Protein AF-A0A060ZEY3-F1 (afdb_monomer)

InterPro domains:
  IPR000569 HECT domain [PF00632] (40-141)
  IPR000569 HECT domain [PS50237] (40-141)
  IPR035983 HECT, E3 ligase catalytic domain [SSF56204] (36-136)
  IPR044611 Ubiquitin-protein ligase E3A/B/C-like [PTHR45700] (40-141)

Mean predicted aligned error: 11.48 Å

Organism: Oncorhynchus mykiss (NCBI:txid8022)

Solvent-accessible surface area (backbone atoms only — not comparable to full-atom values): 8742 Å² total; per-residue (Å²): 135,88,87,78,92,76,87,58,82,48,86,52,88,53,95,70,99,58,89,55,84,52,82,65,92,73,92,69,75,53,70,68,56,50,52,55,47,50,62,73,32,47,45,57,35,87,91,43,42,92,83,32,66,59,52,48,40,47,53,57,35,55,66,74,44,51,74,68,52,50,39,35,38,42,24,47,36,53,71,36,74,61,80,56,96,86,43,66,92,74,52,59,33,36,40,30,67,38,77,98,58,49,69,85,51,57,55,44,58,40,37,96,64,30,29,35,30,41,44,71,46,98,43,51,70,59,42,36,52,34,47,53,49,42,33,63,47,67,80,53,94,76,78,134

Nearest PDB structures (foldseek):
  8y4z-assembly1_A  TM=8.837E-01  e=2.771E-09  Homo sapiens
  6jx5-assembly3_B  TM=8.741E-01  e=4.469E-07  Homo sapiens
  8p82-assembly1_B  TM=8.151E-01  e=3.662E-06  Homo sapiens
  6loh-assembly2_C  TM=8.546E-01  e=1.249E-05  Homo sapiens
  6loh-assembly1_A-2  TM=8.251E-01  e=9.327E-06  Homo sapiens

Foldseek 3Di:
DDDDFDWDWDWDDDPDDDTDTDTDGDPDPCPVVVLVLLLVLEDEDDPDDCPPPQNVLLSVLLNVDDPVLVLLVCCQQAVDSDAPPVGSNPQRAYEYAPPPDDLPDAWHYDNVNSYIHDHRHPDSVSNNVSSSVSSVCSVDDDDD

Sequence (144 aa):
MCYTWCFVTYCVTLSGESFKWRTSLILFNYCCHLFDLYIQNTVYDGEYHARHPNIITFWEAFEELTDDQKKAFLLFLTGCERVPILGMDKIQITVAVLQNSTELHFPESHTCYFLLFLPIYPSKEMLLARLKEAVAHNRGFWKE

Secondary structure (DSSP, 8-state):
--------EEEE--SSS--EEEE------HHHHHHHHHHHTEEE-TT--TT-HHHHHHHHHHHTS-HHHHHHHHHHHHS-SS--TT-GGG--EEEEE-TT--TTSPPEEEGGGTEEEEPPPSSHHHHHHHHHHHHHHTTS----

Structure (mmCIF, N/CA/C/O backbone):
data_AF-A0A060ZEY3-F1
#
_entry.id   AF-A0A060ZEY3-F1
#
loop_
_atom_site.group_PDB
_atom_site.id
_atom_site.type_symbol
_atom_site.label_atom_id
_atom_site.label_alt_id
_atom_site.label_comp_id
_atom_site.label_asym_id
_atom_site.label_entity_id
_atom_site.label_seq_id
_atom_site.pdbx_PDB_ins_code
_atom_site.Cartn_x
_atom_site.Cartn_y
_atom_site.Cartn_z
_atom_site.occupancy
_atom_site.B_iso_or_equiv
_atom_site.auth_seq_id
_atom_site.auth_comp_id
_atom_site.auth_asym_id
_atom_site.auth_atom_id
_atom_site.pdbx_PDB_model_num
ATOM 1 N N . MET A 1 1 ? -4.839 -11.043 20.711 1.00 25.75 1 MET A N 1
ATOM 2 C CA . MET A 1 1 ? -6.175 -10.451 20.940 1.00 25.75 1 MET A CA 1
ATOM 3 C C . MET A 1 1 ? -5.975 -9.000 21.358 1.00 25.75 1 MET A C 1
ATOM 5 O O . MET A 1 1 ? -5.704 -8.755 22.525 1.00 25.75 1 MET A O 1
ATOM 9 N N . CYS A 1 2 ? -6.005 -8.058 20.412 1.00 26.42 2 CYS A N 1
ATOM 10 C CA . CYS A 1 2 ? -5.949 -6.625 20.717 1.00 26.42 2 CYS A CA 1
ATOM 11 C C . CYS A 1 2 ? -7.380 -6.107 20.876 1.00 26.42 2 CYS A C 1
ATOM 13 O O . CYS A 1 2 ? -8.136 -6.082 19.909 1.00 26.42 2 CYS A O 1
ATOM 15 N N . TYR A 1 3 ? -7.756 -5.730 22.096 1.00 27.20 3 TYR A N 1
ATOM 16 C CA . TYR A 1 3 ? -8.996 -5.012 22.377 1.00 27.20 3 TYR A CA 1
ATOM 17 C C . TYR A 1 3 ? -8.631 -3.560 22.670 1.00 27.20 3 TYR A C 1
ATOM 19 O O . TYR A 1 3 ? -8.117 -3.260 23.747 1.00 27.20 3 TYR A O 1
ATOM 27 N N . THR A 1 4 ? -8.892 -2.659 21.728 1.00 35.53 4 THR A N 1
ATOM 28 C CA . THR A 1 4 ? -8.682 -1.221 21.931 1.00 35.53 4 THR A CA 1
ATOM 29 C C . THR A 1 4 ? -9.995 -0.494 21.677 1.00 35.53 4 THR A C 1
ATOM 31 O O . THR A 1 4 ? -10.638 -0.672 20.645 1.00 35.53 4 THR A O 1
ATOM 34 N N . TRP A 1 5 ? -10.425 0.288 22.665 1.00 26.73 5 TRP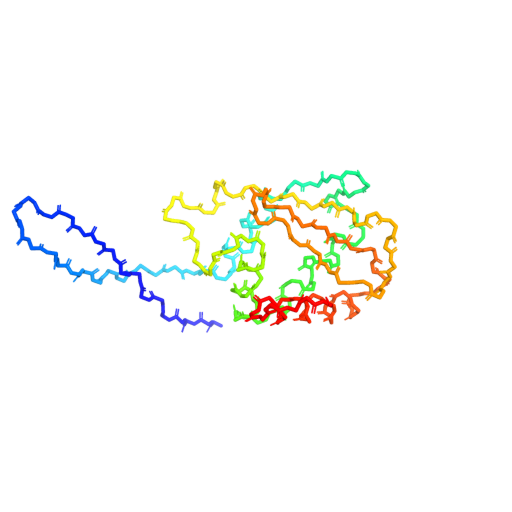 A N 1
ATOM 35 C CA . TRP A 1 5 ? -11.710 0.979 22.698 1.00 26.73 5 TRP A CA 1
ATOM 36 C C . TRP A 1 5 ? -11.671 2.212 21.788 1.00 26.73 5 TRP A C 1
ATOM 38 O O . TRP A 1 5 ? -10.876 3.119 22.023 1.00 26.73 5 TRP A O 1
ATOM 48 N N . CYS A 1 6 ? -12.543 2.282 20.780 1.00 34.28 6 CYS A N 1
ATOM 49 C CA . CYS A 1 6 ? -12.767 3.507 20.009 1.00 34.28 6 CYS A CA 1
ATOM 50 C C . CYS A 1 6 ? -14.128 4.106 20.379 1.00 34.28 6 CYS A C 1
ATOM 52 O O . CYS A 1 6 ? -15.171 3.479 20.205 1.00 34.28 6 CYS A O 1
ATOM 54 N N . PHE A 1 7 ? -14.116 5.336 20.888 1.00 29.83 7 PHE A N 1
ATOM 55 C CA . PHE A 1 7 ? -15.320 6.113 21.155 1.00 29.83 7 PHE A CA 1
ATOM 56 C C . PHE A 1 7 ? -15.827 6.730 19.847 1.00 29.83 7 PHE A C 1
ATOM 58 O O . PHE A 1 7 ? -15.206 7.647 19.312 1.00 29.83 7 PHE A O 1
ATOM 65 N N . VAL A 1 8 ? -16.955 6.245 19.327 1.00 36.09 8 VAL A N 1
ATOM 66 C CA . VAL A 1 8 ? -17.678 6.931 18.248 1.00 36.09 8 VAL A CA 1
ATOM 67 C C . VAL A 1 8 ? -18.688 7.876 18.892 1.00 36.09 8 VAL A C 1
ATOM 69 O O . VAL A 1 8 ? -19.695 7.441 19.451 1.00 36.09 8 VAL A O 1
ATOM 72 N N . THR A 1 9 ? -18.411 9.176 18.843 1.00 31.86 9 THR A N 1
ATOM 73 C CA . THR A 1 9 ? -19.376 10.212 19.224 1.00 31.86 9 THR A CA 1
ATOM 74 C C . THR A 1 9 ? -20.297 10.464 18.038 1.00 31.86 9 THR A C 1
ATOM 76 O O . THR A 1 9 ? -19.840 10.918 16.991 1.00 31.86 9 THR A O 1
ATOM 79 N N . TYR A 1 10 ? -21.590 10.184 18.185 1.00 40.03 10 TYR A N 1
ATOM 80 C CA . TYR A 1 10 ? -22.596 10.565 17.195 1.00 40.03 10 TYR A CA 1
ATOM 81 C C . TYR A 1 10 ? -23.484 11.688 17.740 1.00 40.03 10 TYR A C 1
ATOM 83 O O . TYR A 1 10 ? -23.774 11.770 18.937 1.00 40.03 10 TYR A O 1
ATOM 91 N N . CYS A 1 11 ? -23.893 12.578 16.838 1.00 35.28 11 CYS A N 1
ATOM 92 C CA . CYS A 1 11 ? -24.854 13.635 17.107 1.00 35.28 11 CYS A CA 1
ATOM 93 C C . CYS A 1 11 ? -26.252 13.103 16.768 1.00 35.28 11 CYS A C 1
ATOM 95 O O . CYS A 1 11 ? -26.541 12.845 15.602 1.00 35.28 11 CYS A O 1
ATOM 97 N N . VAL A 1 12 ? -27.110 12.899 17.771 1.00 40.88 12 VAL A N 1
ATOM 98 C CA . VAL A 1 12 ? -28.538 12.641 17.530 1.00 40.88 12 VAL A CA 1
ATOM 99 C C . VAL A 1 12 ? -29.260 13.975 17.591 1.00 40.88 12 VAL A C 1
ATOM 101 O O . VAL A 1 12 ? -29.275 14.618 18.642 1.00 40.88 12 VAL A O 1
ATOM 104 N N . THR A 1 13 ? -29.870 14.388 16.484 1.00 36.75 13 THR A N 1
ATOM 105 C CA . THR A 1 13 ? -30.787 15.527 16.481 1.00 36.75 13 THR A CA 1
ATOM 106 C C . THR A 1 13 ? -32.106 15.066 17.097 1.00 36.75 13 THR A C 1
ATOM 108 O O . THR A 1 13 ? -32.878 14.344 16.471 1.00 36.75 13 THR A O 1
ATOM 111 N N . LEU A 1 14 ? -32.352 15.436 18.353 1.00 45.00 14 LEU A N 1
ATOM 112 C CA . LEU A 1 14 ? -33.686 15.352 18.940 1.00 45.00 14 LEU A CA 1
ATOM 113 C C . LEU A 1 14 ? -34.411 16.658 18.610 1.00 45.00 14 LEU A C 1
ATOM 115 O O . LEU A 1 14 ? -33.840 17.739 18.731 1.00 45.00 14 LEU A O 1
ATOM 119 N N . SER A 1 15 ? -35.649 16.551 18.137 1.00 45.78 15 SER A N 1
ATOM 120 C CA . SER A 1 15 ? -36.509 17.695 17.841 1.00 45.78 15 SER A CA 1
ATOM 121 C C . SER A 1 15 ? -36.645 18.588 19.081 1.00 45.78 15 SER A C 1
ATOM 123 O O . SER A 1 15 ? -37.249 18.1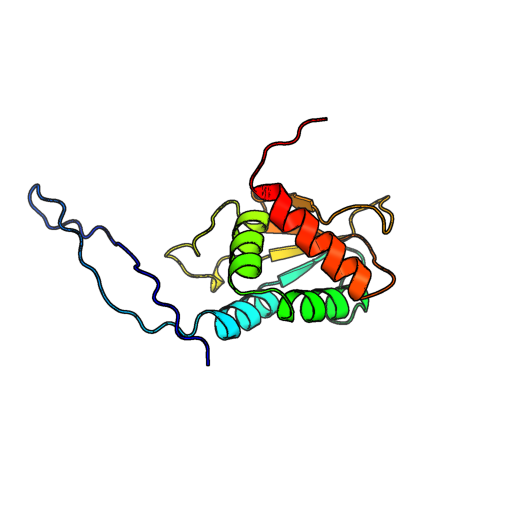68 20.068 1.00 45.78 15 SER A O 1
ATOM 125 N N . GLY A 1 16 ? -36.086 19.798 19.017 1.00 50.66 16 GLY A N 1
ATOM 126 C CA . GLY A 1 16 ? -36.076 20.774 20.111 1.00 50.66 16 GLY A CA 1
ATOM 127 C C . GLY A 1 16 ? -34.674 20.995 20.685 1.00 50.66 16 GLY A C 1
ATOM 128 O O . GLY A 1 16 ? -34.210 20.225 21.515 1.00 50.66 16 GLY A O 1
ATOM 129 N N . GLU A 1 17 ? -34.023 22.051 20.193 1.00 45.22 17 GLU A N 1
ATOM 130 C CA . GLU A 1 17 ? -32.779 22.724 20.620 1.00 45.22 17 GLU A CA 1
ATOM 131 C C . GLU A 1 17 ? -32.015 22.191 21.854 1.00 45.22 17 GLU A C 1
ATOM 133 O O . GLU A 1 17 ? -31.828 22.886 22.853 1.00 45.22 17 GLU A O 1
ATOM 138 N N . SER A 1 18 ? -31.465 20.977 21.777 1.00 41.22 18 SER A N 1
ATOM 139 C CA . SER A 1 18 ? -30.348 20.556 22.631 1.00 41.22 18 SER A CA 1
ATOM 140 C C . SER A 1 18 ? -29.584 19.385 22.020 1.00 41.22 18 SER A C 1
ATOM 142 O O . SER A 1 18 ? -30.111 18.290 21.828 1.00 41.22 18 SER A O 1
ATOM 144 N N . PHE A 1 19 ? -28.300 19.617 21.749 1.00 36.25 19 PHE A N 1
ATOM 145 C CA . PHE A 1 19 ? -27.358 18.603 21.287 1.00 36.25 19 PHE A CA 1
ATOM 146 C C . PHE A 1 19 ? -26.893 17.753 22.474 1.00 36.25 19 PHE A C 1
ATOM 148 O O . PHE A 1 19 ? -26.209 18.247 23.370 1.00 36.25 19 PHE A O 1
ATOM 155 N N . LYS A 1 20 ? -27.253 16.464 22.494 1.00 37.41 20 LYS A N 1
ATOM 156 C CA . LYS A 1 20 ? -26.804 15.513 23.520 1.00 37.41 20 LYS A CA 1
ATOM 157 C C . LYS A 1 20 ? -25.919 14.444 22.889 1.00 37.41 20 LYS A C 1
ATOM 159 O O . LYS A 1 20 ? -26.375 13.657 22.065 1.00 37.41 20 LYS A O 1
ATOM 164 N N . TRP A 1 21 ? -24.658 14.404 23.304 1.00 36.59 21 TRP A N 1
ATOM 165 C CA . TRP A 1 21 ? -23.708 13.369 22.906 1.00 36.59 21 TRP A CA 1
ATOM 166 C C . TRP A 1 21 ? -24.075 12.055 23.603 1.00 36.59 21 TRP A C 1
ATOM 168 O O . TRP A 1 21 ? -24.124 12.000 24.834 1.00 36.59 21 TRP A O 1
ATOM 178 N N . ARG A 1 22 ? -24.374 11.000 22.838 1.00 35.66 22 ARG A N 1
ATOM 179 C CA . ARG A 1 22 ? -24.527 9.643 23.376 1.00 35.66 22 ARG A CA 1
ATOM 180 C C . ARG A 1 22 ? -23.368 8.779 22.909 1.00 35.66 22 ARG A C 1
ATOM 182 O O . ARG A 1 22 ? -23.016 8.763 21.736 1.00 35.66 22 ARG A O 1
ATOM 189 N N . THR A 1 23 ? -22.806 8.050 23.858 1.00 35.88 23 THR A N 1
ATOM 190 C CA . THR A 1 23 ? -21.754 7.069 23.640 1.00 35.88 23 THR A CA 1
ATOM 191 C C . THR A 1 23 ? -22.413 5.698 23.583 1.00 35.88 23 THR A C 1
ATOM 193 O O . THR A 1 23 ? -22.973 5.251 24.583 1.00 35.88 23 THR A O 1
ATOM 196 N N . SER A 1 24 ? -22.385 5.028 22.434 1.00 36.12 24 SER A N 1
ATOM 197 C CA . SER A 1 24 ? -22.795 3.622 22.344 1.00 36.12 24 SER A CA 1
ATOM 198 C C . SER A 1 24 ? -21.580 2.765 22.039 1.00 36.12 24 SER A C 1
ATOM 200 O O . SER A 1 24 ? -20.833 3.038 21.104 1.00 36.12 24 SER A O 1
ATOM 202 N N . LEU A 1 25 ? -21.384 1.743 22.868 1.00 32.84 25 LEU A N 1
ATOM 203 C CA . LEU A 1 25 ? -20.325 0.756 22.732 1.00 32.84 25 LEU A CA 1
ATOM 204 C C . LEU A 1 25 ? -20.702 -0.208 21.606 1.00 32.84 25 LEU A C 1
ATOM 206 O O . LEU A 1 25 ? -21.550 -1.075 21.802 1.00 32.84 25 LEU A O 1
ATOM 210 N N . ILE A 1 26 ? -20.096 -0.051 20.431 1.00 40.94 26 ILE A N 1
ATOM 211 C CA . ILE A 1 26 ? -20.163 -1.063 19.376 1.00 40.94 26 ILE A CA 1
ATOM 212 C C . ILE A 1 26 ? -18.832 -1.812 19.398 1.00 40.94 26 ILE A C 1
ATOM 214 O O . ILE A 1 26 ? -17.775 -1.233 19.151 1.00 40.94 26 ILE A O 1
ATOM 218 N N . LEU A 1 27 ? -18.887 -3.096 19.753 1.00 37.03 27 LEU A N 1
ATOM 219 C CA . LEU A 1 27 ? -17.750 -4.014 19.720 1.00 37.03 27 LEU A CA 1
ATOM 220 C C . LEU A 1 27 ? -17.391 -4.297 18.260 1.00 37.03 27 LEU A C 1
ATOM 222 O O . LEU A 1 27 ? -17.900 -5.240 17.662 1.00 37.03 27 LEU A O 1
ATOM 226 N N . PHE A 1 28 ? -16.537 -3.472 17.667 1.00 43.81 28 PHE A N 1
ATOM 227 C CA . PHE A 1 28 ? -16.004 -3.750 16.342 1.00 43.81 28 PHE A CA 1
ATOM 228 C C . PHE A 1 28 ? -14.609 -4.354 16.471 1.00 43.81 28 PHE A C 1
ATOM 230 O O . PHE A 1 28 ? -13.659 -3.725 16.939 1.00 43.81 28 PHE A O 1
ATOM 237 N N . ASN A 1 29 ? -14.501 -5.595 16.013 1.00 40.91 29 ASN A N 1
ATOM 238 C CA . ASN A 1 29 ? -13.256 -6.303 15.760 1.00 40.91 29 ASN A CA 1
ATOM 239 C C . ASN A 1 29 ? -12.571 -5.683 14.520 1.00 40.91 29 ASN A C 1
ATOM 241 O O . ASN A 1 29 ? -12.540 -6.279 13.446 1.00 40.91 29 ASN A O 1
ATOM 245 N N . TYR A 1 30 ? -12.142 -4.419 14.643 1.00 53.81 30 TYR A N 1
ATOM 246 C CA . TYR A 1 30 ? -11.810 -3.548 13.511 1.00 53.81 30 TYR A CA 1
ATOM 247 C C . TYR A 1 30 ? -10.613 -4.040 12.689 1.00 53.81 30 TYR A C 1
ATOM 249 O O . TYR A 1 30 ? -10.647 -3.888 11.483 1.00 53.81 30 TYR A O 1
ATOM 257 N N . CYS A 1 31 ? -9.566 -4.634 13.270 1.00 50.19 31 CYS A N 1
ATOM 258 C CA . CYS A 1 31 ? -8.306 -4.806 12.528 1.00 50.19 31 CYS A CA 1
ATOM 259 C C . CYS A 1 31 ? -8.372 -5.884 11.425 1.00 50.19 31 CYS A C 1
ATOM 261 O O . CYS A 1 31 ? -8.026 -5.602 10.280 1.00 50.19 31 CYS A O 1
ATOM 263 N N . CYS A 1 32 ? -8.874 -7.086 11.732 1.00 50.81 32 CYS A N 1
ATOM 264 C CA . CYS A 1 32 ? -8.975 -8.165 10.738 1.00 50.81 32 CYS A CA 1
ATOM 265 C C . CYS A 1 32 ? -10.059 -7.874 9.693 1.00 50.81 32 CYS A C 1
ATOM 267 O O . CYS A 1 32 ? -9.825 -8.009 8.500 1.00 50.81 32 CYS A O 1
ATOM 269 N N . HIS A 1 33 ? -11.225 -7.393 10.138 1.00 60.91 33 HIS A N 1
ATOM 270 C CA . HIS A 1 33 ? -12.331 -7.118 9.226 1.00 60.91 33 HIS A CA 1
ATOM 271 C C . HIS A 1 33 ? -12.021 -5.952 8.279 1.00 60.91 33 HIS A C 1
ATOM 273 O O . HIS A 1 33 ? -12.404 -5.982 7.116 1.00 60.91 33 HIS A O 1
ATOM 279 N N . LEU A 1 34 ? -11.288 -4.938 8.752 1.00 63.88 34 LEU A N 1
ATOM 280 C CA . LEU A 1 34 ? -10.869 -3.816 7.918 1.00 63.88 34 LEU A CA 1
ATOM 281 C C . LEU A 1 34 ? -9.875 -4.253 6.837 1.00 63.88 34 LEU A C 1
ATOM 283 O O . LEU A 1 34 ? -9.978 -3.785 5.710 1.00 63.88 34 LEU A O 1
ATOM 287 N N . PHE A 1 35 ? -8.948 -5.157 7.162 1.00 68.38 35 PHE A N 1
ATOM 288 C CA . PHE A 1 35 ? -7.998 -5.717 6.200 1.00 68.38 35 PHE A CA 1
ATOM 289 C C . PHE A 1 35 ? -8.691 -6.502 5.078 1.00 68.38 35 PHE A C 1
ATOM 291 O O . PHE A 1 35 ? -8.441 -6.238 3.903 1.00 68.38 35 PHE A O 1
ATOM 298 N N . ASP A 1 36 ? -9.623 -7.390 5.427 1.00 70.56 36 ASP A N 1
ATOM 299 C CA . ASP A 1 36 ? -10.387 -8.149 4.431 1.00 70.56 36 ASP A CA 1
ATOM 300 C C . ASP A 1 36 ? -11.188 -7.214 3.509 1.00 70.56 36 ASP A C 1
ATOM 302 O O . ASP A 1 36 ? -11.225 -7.409 2.294 1.00 70.56 36 ASP A O 1
ATOM 306 N N . LEU A 1 37 ? -11.779 -6.155 4.074 1.00 73.38 37 LEU A N 1
ATOM 307 C CA . LEU A 1 37 ? -12.506 -5.133 3.316 1.00 73.38 37 LEU A CA 1
ATOM 308 C C . LEU A 1 37 ? -11.586 -4.341 2.378 1.00 73.38 37 LEU A C 1
ATOM 310 O O . LEU A 1 37 ? -11.977 -4.051 1.249 1.00 73.38 37 LEU A O 1
ATOM 314 N N . TYR A 1 38 ? -10.362 -4.020 2.807 1.00 75.00 38 TYR A N 1
ATOM 315 C CA . TYR A 1 38 ? -9.368 -3.362 1.959 1.00 75.00 38 TYR A CA 1
ATOM 316 C C . TYR A 1 38 ? -9.037 -4.198 0.722 1.00 75.00 38 TYR A C 1
ATOM 318 O O . TYR A 1 38 ? -9.065 -3.673 -0.391 1.00 75.00 38 TYR A O 1
ATOM 326 N N . ILE A 1 39 ? -8.781 -5.497 0.896 1.00 79.25 39 ILE A N 1
ATOM 327 C CA . ILE A 1 39 ? -8.462 -6.388 -0.226 1.00 79.25 39 ILE A CA 1
ATOM 328 C C . ILE A 1 39 ? -9.673 -6.534 -1.151 1.00 79.25 39 ILE A C 1
ATOM 330 O O . ILE A 1 39 ? -9.527 -6.437 -2.369 1.00 79.25 39 ILE A O 1
ATOM 334 N N . GLN A 1 40 ? -10.867 -6.737 -0.586 1.00 83.25 40 GLN A N 1
ATOM 335 C CA . GLN A 1 40 ? -12.096 -6.928 -1.362 1.00 83.25 40 GLN A CA 1
ATOM 336 C C . GLN A 1 40 ? -12.478 -5.695 -2.187 1.00 83.25 40 GLN A C 1
ATOM 338 O O . GLN A 1 40 ? -12.968 -5.845 -3.306 1.00 83.25 40 GLN A O 1
ATOM 343 N N . ASN A 1 41 ? -12.224 -4.495 -1.663 1.00 85.50 41 ASN A N 1
ATOM 344 C CA . ASN A 1 41 ? -12.590 -3.239 -2.317 1.00 85.50 41 ASN A CA 1
ATOM 345 C C . ASN A 1 41 ? -11.445 -2.612 -3.124 1.00 85.50 41 ASN A C 1
ATOM 347 O O . ASN A 1 41 ? -11.586 -1.485 -3.602 1.00 85.50 41 ASN A O 1
ATOM 351 N N . THR A 1 42 ? -10.321 -3.314 -3.293 1.00 90.69 42 THR A N 1
ATOM 352 C CA . THR A 1 42 ? -9.215 -2.844 -4.129 1.00 90.69 42 THR A CA 1
ATOM 353 C C . THR A 1 42 ? -9.377 -3.289 -5.581 1.00 90.69 42 THR A C 1
ATOM 355 O O . THR A 1 42 ? -9.478 -4.476 -5.890 1.00 90.69 42 THR A O 1
ATOM 358 N N . VAL A 1 43 ? -9.332 -2.319 -6.486 1.00 93.38 43 VAL A N 1
ATOM 359 C CA . VAL A 1 43 ? -9.163 -2.495 -7.927 1.00 93.38 43 VAL A CA 1
ATOM 360 C C . VAL A 1 43 ? -7.708 -2.226 -8.284 1.00 93.38 43 VAL A C 1
ATOM 362 O O . VAL A 1 43 ? -7.062 -1.353 -7.710 1.00 93.38 43 VAL A O 1
ATOM 365 N N . TYR A 1 44 ? -7.186 -2.979 -9.243 1.00 95.06 44 TYR A N 1
ATOM 366 C CA . TYR A 1 44 ? -5.833 -2.796 -9.752 1.00 95.06 44 TYR A CA 1
ATOM 367 C C . TYR A 1 44 ? -5.883 -2.197 -11.153 1.00 95.06 44 TYR A C 1
ATOM 369 O O . TYR A 1 44 ? -6.747 -2.576 -11.945 1.00 95.06 44 TYR A O 1
ATOM 377 N N . ASP A 1 45 ? -4.966 -1.277 -11.439 1.00 92.75 45 ASP A N 1
ATOM 378 C CA . ASP A 1 45 ? -4.855 -0.602 -12.732 1.00 92.75 45 ASP A CA 1
ATOM 379 C C . ASP A 1 45 ? -3.462 -0.797 -13.359 1.00 92.75 45 ASP A C 1
ATOM 381 O O . ASP A 1 45 ? -2.457 -1.014 -12.668 1.00 92.75 45 ASP A O 1
ATOM 385 N N . GLY A 1 46 ? -3.404 -0.721 -14.690 1.00 89.94 46 GLY A N 1
ATOM 386 C CA . GLY A 1 46 ? -2.194 -0.944 -15.479 1.00 89.94 46 GLY A CA 1
ATOM 387 C C . GLY A 1 46 ? -1.677 -2.385 -15.395 1.00 89.94 46 GLY A C 1
ATOM 388 O O . GLY A 1 46 ? -2.389 -3.337 -15.701 1.00 89.94 46 GLY A O 1
ATOM 389 N N . GLU A 1 47 ? -0.407 -2.542 -15.014 1.00 89.94 47 GLU A N 1
ATOM 390 C CA . GLU A 1 47 ? 0.261 -3.851 -14.907 1.00 89.94 47 GLU A CA 1
ATOM 391 C C . GLU A 1 47 ? -0.101 -4.606 -13.620 1.00 89.94 47 GLU A C 1
ATOM 393 O O . GLU A 1 47 ? 0.184 -5.800 -13.485 1.00 89.94 47 GLU A O 1
ATOM 398 N N . TYR A 1 48 ? -0.738 -3.931 -12.660 1.00 95.56 48 TYR A N 1
ATOM 399 C CA . TYR A 1 48 ? -1.129 -4.566 -11.416 1.00 95.56 48 TYR A CA 1
ATOM 400 C C . TYR A 1 48 ? -2.388 -5.410 -11.563 1.00 95.56 48 TYR A C 1
ATOM 402 O O . TYR A 1 48 ? -3.358 -5.076 -12.234 1.00 95.56 48 TYR A O 1
ATOM 410 N N . HIS A 1 49 ? -2.366 -6.534 -10.858 1.00 94.31 49 HIS A N 1
ATOM 411 C CA . HIS A 1 49 ? -3.489 -7.436 -10.673 1.00 94.31 49 HIS A CA 1
ATOM 412 C C . HIS A 1 49 ? -3.293 -8.183 -9.349 1.00 94.31 49 HIS A C 1
ATOM 414 O O . HIS A 1 49 ? -2.189 -8.235 -8.811 1.00 94.31 49 HIS A O 1
ATOM 420 N N . ALA A 1 50 ? -4.336 -8.844 -8.844 1.00 91.12 50 ALA A N 1
ATOM 421 C CA . ALA A 1 50 ? -4.316 -9.501 -7.528 1.00 91.12 50 ALA A CA 1
ATOM 422 C C . ALA A 1 50 ? -3.224 -10.581 -7.343 1.00 91.12 50 ALA A C 1
ATOM 424 O O . ALA A 1 50 ? -2.923 -10.969 -6.221 1.00 91.12 50 ALA A O 1
ATOM 425 N N . ARG A 1 51 ? -2.646 -11.093 -8.439 1.00 92.62 51 ARG A N 1
ATOM 426 C CA . ARG A 1 51 ? -1.565 -12.100 -8.430 1.00 92.62 51 ARG A CA 1
ATOM 427 C C . ARG A 1 51 ? -0.187 -11.513 -8.746 1.00 92.62 51 ARG A C 1
ATOM 429 O O . ARG A 1 51 ? 0.770 -12.269 -8.876 1.00 92.62 51 ARG A O 1
ATOM 436 N N . HIS A 1 52 ? -0.093 -10.202 -8.946 1.00 95.38 52 HIS A N 1
ATOM 437 C CA . HIS A 1 52 ? 1.170 -9.554 -9.254 1.00 95.38 52 HIS A CA 1
ATOM 438 C C . HIS A 1 52 ? 2.082 -9.640 -8.017 1.00 95.38 52 HIS A C 1
ATOM 440 O O . HIS A 1 52 ? 1.619 -9.298 -6.926 1.00 95.38 52 HIS A O 1
ATOM 446 N N . PRO A 1 53 ? 3.360 -10.051 -8.142 1.00 95.31 53 PRO A N 1
ATOM 447 C CA . PRO A 1 53 ? 4.242 -10.247 -6.989 1.00 95.31 53 PRO A CA 1
ATOM 448 C C . PRO A 1 53 ? 4.312 -9.024 -6.069 1.00 95.31 53 PRO A C 1
ATOM 450 O O . PRO A 1 53 ? 4.101 -9.149 -4.871 1.00 95.31 53 PRO A O 1
ATOM 453 N N . ASN A 1 54 ? 4.470 -7.824 -6.641 1.00 95.25 54 ASN A N 1
ATOM 454 C CA . ASN A 1 54 ? 4.519 -6.576 -5.868 1.00 95.25 54 ASN A CA 1
ATOM 455 C C . ASN A 1 54 ? 3.222 -6.291 -5.081 1.00 95.25 54 ASN A C 1
ATOM 457 O O . ASN A 1 54 ? 3.278 -5.709 -4.005 1.00 95.25 54 ASN A O 1
ATOM 461 N N . ILE A 1 55 ? 2.059 -6.721 -5.589 1.00 95.88 55 ILE A N 1
ATOM 462 C CA . ILE A 1 55 ? 0.763 -6.554 -4.910 1.00 95.88 55 ILE A CA 1
ATOM 463 C C . ILE A 1 55 ? 0.623 -7.541 -3.753 1.00 95.88 55 ILE A C 1
ATOM 465 O O . ILE A 1 55 ? 0.174 -7.163 -2.674 1.00 95.88 55 ILE A O 1
ATOM 469 N N . ILE A 1 56 ? 1.033 -8.794 -3.955 1.00 94.56 56 ILE A N 1
ATOM 470 C CA . ILE A 1 56 ? 1.051 -9.800 -2.886 1.00 94.56 56 ILE A CA 1
ATOM 471 C C . ILE A 1 56 ? 1.968 -9.313 -1.758 1.00 94.56 56 ILE A C 1
ATOM 473 O O . ILE A 1 56 ? 1.543 -9.213 -0.610 1.00 94.56 56 ILE A O 1
ATOM 477 N N . THR A 1 57 ? 3.188 -8.904 -2.109 1.00 95.19 57 THR A N 1
ATOM 478 C CA . THR A 1 57 ? 4.166 -8.360 -1.163 1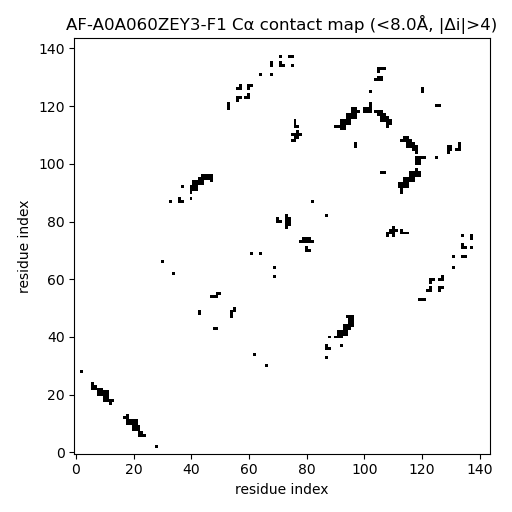.00 95.19 57 THR A CA 1
ATOM 479 C C . THR A 1 57 ? 3.666 -7.095 -0.464 1.00 95.19 57 THR A C 1
ATOM 481 O O . THR A 1 57 ? 3.932 -6.909 0.722 1.00 95.19 57 THR A O 1
ATOM 484 N N . PHE A 1 58 ? 2.918 -6.235 -1.160 1.00 95.69 58 PHE A N 1
ATOM 485 C CA . PHE A 1 58 ? 2.289 -5.063 -0.556 1.00 95.69 58 PHE A CA 1
ATOM 486 C C . PHE A 1 58 ? 1.313 -5.447 0.557 1.00 95.69 58 PHE A C 1
ATOM 488 O O . PHE A 1 58 ? 1.403 -4.892 1.651 1.00 95.69 58 PHE A O 1
ATOM 495 N N . TRP A 1 59 ? 0.416 -6.406 0.316 1.00 93.44 59 TRP A N 1
ATOM 496 C CA . TRP A 1 59 ? -0.547 -6.832 1.333 1.00 93.44 59 TRP A CA 1
ATOM 497 C C . TRP A 1 59 ? 0.122 -7.559 2.501 1.00 93.44 59 TRP A C 1
ATOM 499 O O . TRP A 1 59 ? -0.227 -7.287 3.647 1.00 93.44 59 TRP A O 1
ATOM 509 N N . GLU A 1 60 ? 1.138 -8.385 2.239 1.00 92.75 60 GLU A N 1
ATOM 510 C CA . GLU A 1 60 ? 1.961 -8.998 3.293 1.00 92.75 60 GLU A CA 1
ATOM 511 C C . GLU A 1 60 ? 2.648 -7.935 4.167 1.00 92.75 60 GLU A C 1
ATOM 513 O O . GLU A 1 60 ? 2.614 -8.006 5.395 1.00 92.75 60 GLU A O 1
ATOM 518 N N . ALA A 1 61 ? 3.238 -6.906 3.554 1.00 94.19 61 ALA A N 1
ATOM 519 C CA . ALA A 1 61 ? 3.839 -5.793 4.285 1.00 94.19 61 ALA A CA 1
ATOM 520 C C . ALA A 1 61 ? 2.789 -4.962 5.043 1.00 94.19 61 ALA A C 1
ATOM 522 O O . ALA A 1 61 ? 3.043 -4.502 6.157 1.00 94.19 61 ALA A O 1
ATOM 523 N N . PHE A 1 62 ? 1.602 -4.771 4.464 1.00 91.56 62 PHE A N 1
ATOM 524 C CA . PHE A 1 62 ? 0.504 -4.066 5.116 1.00 91.56 62 PHE A CA 1
ATOM 525 C C . PHE A 1 62 ? 0.018 -4.807 6.369 1.00 91.56 62 PHE A C 1
ATOM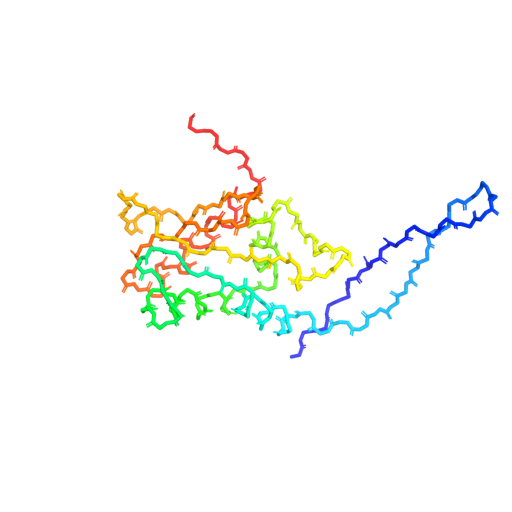 527 O O . PHE A 1 62 ? -0.270 -4.170 7.386 1.00 91.56 62 PHE A O 1
ATOM 534 N N . GLU A 1 63 ? -0.050 -6.141 6.340 1.00 89.94 63 GLU A N 1
ATOM 535 C CA . GLU A 1 63 ? -0.401 -6.942 7.517 1.00 89.94 63 GLU A CA 1
ATOM 536 C C . GLU A 1 63 ? 0.569 -6.714 8.682 1.00 89.94 63 GLU A C 1
ATOM 538 O O . GLU A 1 63 ? 0.111 -6.589 9.824 1.00 89.94 63 GLU A O 1
ATOM 543 N N . GLU A 1 64 ? 1.867 -6.581 8.387 1.00 91.62 64 GLU A N 1
ATOM 544 C CA . GLU A 1 64 ? 2.940 -6.323 9.360 1.00 91.62 64 GLU A CA 1
ATOM 545 C C . GLU A 1 64 ? 2.921 -4.907 9.965 1.00 91.62 64 GLU A C 1
ATOM 547 O O . GLU A 1 64 ? 3.666 -4.619 10.911 1.00 91.62 64 GLU A O 1
ATOM 552 N N . LEU A 1 65 ? 2.082 -4.001 9.453 1.00 88.94 65 LEU A N 1
ATOM 553 C CA . LEU A 1 65 ? 1.893 -2.683 10.054 1.00 88.94 65 LEU A CA 1
ATOM 554 C C . LEU A 1 65 ? 1.176 -2.784 11.406 1.00 88.94 65 LEU A C 1
ATOM 556 O O . LEU A 1 65 ? 0.228 -3.555 11.589 1.00 88.94 65 LEU A O 1
ATOM 560 N N . THR A 1 66 ? 1.586 -1.935 12.350 1.00 89.00 66 THR A N 1
ATOM 561 C CA . THR A 1 66 ? 0.882 -1.787 13.631 1.00 89.00 66 THR A CA 1
ATOM 562 C C . THR A 1 66 ? -0.494 -1.148 13.431 1.00 89.00 66 THR A C 1
ATOM 564 O O . THR A 1 66 ? -0.742 -0.477 12.429 1.00 89.00 66 THR A O 1
ATOM 567 N N . ASP A 1 67 ? -1.394 -1.293 14.405 1.00 83.06 67 ASP A N 1
ATOM 568 C CA . ASP A 1 67 ? -2.739 -0.701 14.326 1.00 83.06 67 ASP A CA 1
ATOM 569 C C . ASP A 1 67 ? -2.702 0.819 14.083 1.00 83.06 67 ASP A C 1
ATOM 571 O O . ASP A 1 67 ? -3.506 1.352 13.318 1.00 83.06 67 ASP A O 1
ATOM 575 N N . ASP A 1 68 ? -1.746 1.528 14.686 1.00 84.44 68 ASP A N 1
ATOM 576 C CA . ASP A 1 68 ? -1.596 2.973 14.492 1.00 84.44 68 ASP A CA 1
ATOM 577 C C . ASP A 1 68 ? -1.016 3.323 13.117 1.00 84.44 68 ASP A C 1
ATOM 579 O O . ASP A 1 68 ? -1.423 4.318 12.515 1.00 84.44 68 ASP A O 1
ATOM 583 N N . GLN A 1 69 ? -0.137 2.479 12.570 1.00 88.31 69 GLN A N 1
ATOM 584 C CA . GLN A 1 69 ? 0.336 2.614 11.190 1.00 88.31 69 GLN A CA 1
ATOM 585 C C . GLN A 1 69 ? -0.787 2.341 10.185 1.00 88.31 69 GLN A C 1
ATOM 587 O O . GLN A 1 69 ? -0.905 3.066 9.203 1.00 88.31 69 GLN A O 1
ATOM 592 N N . LYS A 1 70 ? -1.668 1.369 10.445 1.00 86.12 70 LYS A N 1
ATOM 593 C CA . LYS A 1 70 ? -2.845 1.095 9.601 1.00 86.12 70 LYS A CA 1
ATOM 594 C C . LYS A 1 70 ? -3.846 2.256 9.614 1.00 86.12 70 LYS A C 1
ATOM 596 O O . LYS A 1 70 ? -4.375 2.614 8.563 1.00 86.12 70 LYS A O 1
ATOM 601 N N . LYS A 1 71 ? -4.065 2.905 10.765 1.00 82.56 71 LYS A N 1
ATOM 602 C CA . LYS A 1 71 ? -4.862 4.150 10.843 1.00 82.56 71 LYS A CA 1
ATOM 603 C C . LYS A 1 71 ? -4.206 5.296 10.077 1.00 82.56 71 LYS A C 1
ATOM 605 O O . LYS A 1 71 ? -4.881 6.022 9.352 1.00 82.56 71 LYS A O 1
ATOM 610 N N . ALA A 1 72 ? -2.892 5.453 10.215 1.00 86.38 72 ALA A N 1
ATOM 611 C CA . ALA A 1 72 ? -2.155 6.465 9.472 1.00 86.38 72 ALA A CA 1
ATOM 612 C C . ALA A 1 72 ? -2.176 6.184 7.958 1.00 86.38 72 ALA A C 1
ATOM 614 O O . ALA A 1 72 ? -2.262 7.125 7.175 1.00 86.38 72 ALA A O 1
ATOM 615 N N . PHE A 1 73 ? -2.184 4.916 7.538 1.00 88.19 73 PHE A N 1
ATOM 616 C CA . PHE A 1 73 ? -2.369 4.539 6.138 1.00 88.19 73 PHE A CA 1
ATOM 617 C C . PHE A 1 73 ? -3.773 4.888 5.635 1.00 88.19 73 PHE A C 1
ATOM 619 O O . PHE A 1 73 ? -3.912 5.413 4.536 1.00 88.19 73 PHE A O 1
ATOM 626 N N . LEU A 1 74 ? -4.817 4.668 6.441 1.00 83.62 74 LEU A N 1
ATOM 627 C CA . LEU A 1 74 ? 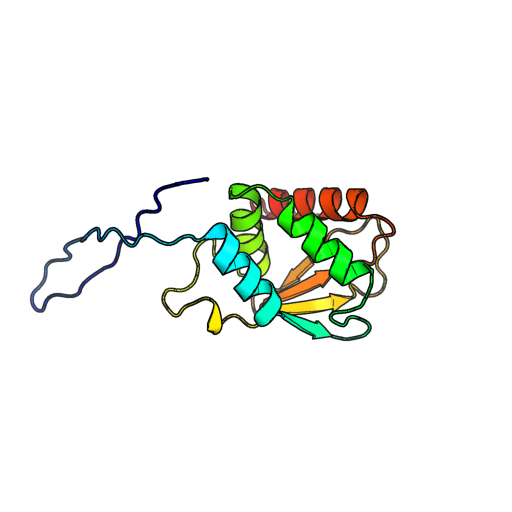-6.170 5.115 6.092 1.00 83.62 74 LEU A CA 1
ATOM 628 C C . LEU A 1 74 ? -6.203 6.637 5.876 1.00 83.62 74 LEU A C 1
ATOM 630 O O . LEU A 1 74 ? -6.764 7.103 4.885 1.00 83.62 74 LEU A O 1
ATOM 634 N N . LEU A 1 75 ? -5.550 7.402 6.756 1.00 84.44 75 LEU A N 1
ATOM 635 C CA . LEU A 1 75 ? -5.400 8.851 6.600 1.00 84.44 75 LEU A CA 1
ATOM 636 C C . LEU A 1 75 ? -4.608 9.213 5.333 1.00 84.44 75 LEU A C 1
ATOM 638 O O . LEU A 1 75 ? -4.988 10.144 4.631 1.00 84.44 75 LEU A O 1
ATOM 642 N N . PHE A 1 76 ? -3.540 8.474 5.032 1.00 87.12 76 PHE A N 1
ATOM 643 C CA . PHE A 1 76 ? -2.763 8.598 3.797 1.00 87.12 76 PHE A CA 1
ATOM 644 C C . PHE A 1 76 ? -3.618 8.401 2.558 1.00 87.12 76 PHE A C 1
ATOM 646 O O . PHE A 1 76 ? -3.642 9.263 1.692 1.00 87.12 76 PHE A O 1
ATOM 653 N N . LEU A 1 77 ? -4.403 7.336 2.507 1.00 86.12 77 LEU A N 1
ATOM 654 C CA . LEU A 1 77 ? -5.159 6.994 1.315 1.00 86.12 77 LEU A CA 1
ATOM 655 C C . LEU A 1 77 ? -6.445 7.811 1.137 1.00 86.12 77 LEU A C 1
ATOM 657 O O . LEU A 1 77 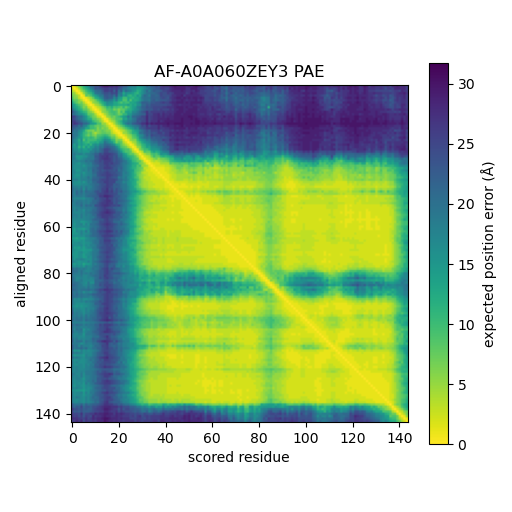? -6.865 8.062 0.011 1.00 86.12 77 LEU A O 1
ATOM 661 N N . THR A 1 78 ? -7.092 8.211 2.233 1.00 79.69 78 THR A N 1
ATOM 662 C CA . THR A 1 78 ? -8.443 8.804 2.194 1.00 79.69 78 THR A CA 1
ATOM 663 C C . THR A 1 78 ? -8.500 10.253 2.667 1.00 79.69 78 THR A C 1
ATOM 665 O O . THR A 1 78 ? -9.535 10.902 2.533 1.00 79.69 78 THR A O 1
ATOM 668 N N . GLY A 1 79 ? -7.424 10.778 3.260 1.00 78.81 79 GLY A N 1
ATOM 669 C CA . GLY A 1 79 ? -7.430 12.085 3.925 1.00 78.81 79 GLY A CA 1
ATOM 670 C C . GLY A 1 79 ? -8.249 12.122 5.223 1.00 78.81 79 GLY A C 1
ATOM 671 O O . GLY A 1 79 ? -8.347 13.171 5.856 1.00 78.81 79 GLY A O 1
ATOM 672 N N . CYS A 1 80 ? -8.817 10.991 5.652 1.00 70.69 80 CYS A N 1
ATOM 673 C CA . CYS A 1 80 ? -9.593 10.855 6.879 1.00 70.69 80 CYS A CA 1
ATOM 674 C C . CYS A 1 80 ? -8.991 9.763 7.770 1.00 70.69 80 CYS A C 1
ATOM 676 O O . CYS A 1 80 ? -8.790 8.636 7.342 1.00 70.69 80 CYS A O 1
ATOM 678 N N . GLU A 1 81 ? -8.755 10.059 9.049 1.00 65.12 81 GLU A N 1
ATOM 679 C CA . GLU A 1 81 ? -8.303 9.041 10.019 1.00 65.12 81 GLU A CA 1
ATOM 680 C C . GLU A 1 81 ? -9.454 8.117 10.467 1.00 65.12 81 GLU A C 1
ATOM 682 O O . GLU A 1 81 ? -9.242 7.074 11.084 1.00 65.12 81 GLU A O 1
ATOM 687 N N . ARG A 1 82 ? -10.700 8.499 10.162 1.00 65.19 82 ARG A N 1
ATOM 688 C CA . ARG A 1 82 ? -11.903 7.743 10.512 1.00 65.19 82 ARG A CA 1
ATOM 689 C C . ARG A 1 82 ? -12.533 7.151 9.266 1.00 65.19 82 ARG A C 1
ATOM 691 O O . ARG A 1 82 ? -12.735 7.848 8.277 1.00 65.19 82 ARG A O 1
ATOM 698 N N . VAL A 1 83 ? -12.928 5.888 9.382 1.00 62.06 83 VAL A N 1
ATOM 699 C CA . VAL A 1 83 ? -13.816 5.234 8.423 1.00 62.06 83 VAL A CA 1
ATOM 700 C C . VAL A 1 83 ? -15.099 6.069 8.288 1.00 62.06 83 VAL A C 1
ATOM 702 O O . VAL A 1 83 ? -15.687 6.428 9.317 1.00 62.06 83 VAL A O 1
ATOM 705 N N . PRO A 1 84 ? -15.552 6.396 7.063 1.00 58.47 84 PRO A N 1
ATOM 706 C CA . PRO A 1 84 ? -16.807 7.102 6.858 1.00 58.47 84 PRO A CA 1
ATOM 707 C C . PRO A 1 84 ? -17.965 6.368 7.532 1.00 58.47 84 PRO A C 1
ATOM 709 O O . PRO A 1 84 ? -18.047 5.143 7.501 1.00 58.47 84 PRO A O 1
ATOM 712 N N . ILE A 1 85 ? -18.910 7.126 8.093 1.00 52.34 85 ILE A N 1
ATOM 713 C CA . ILE A 1 85 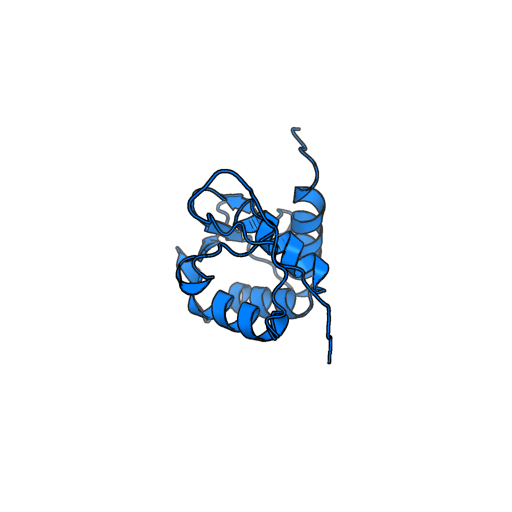? -20.089 6.587 8.800 1.00 52.34 85 ILE A CA 1
ATOM 714 C C . ILE A 1 85 ? -20.915 5.650 7.895 1.00 52.34 85 ILE A C 1
ATOM 716 O O . ILE A 1 85 ? -21.623 4.776 8.383 1.00 52.34 85 ILE A O 1
ATOM 720 N N . LEU A 1 86 ? -20.793 5.813 6.574 1.00 54.03 86 LEU A N 1
ATOM 721 C CA . LEU A 1 86 ? -21.468 5.007 5.558 1.00 54.03 86 LEU A CA 1
ATOM 722 C C . LEU A 1 86 ? -20.834 3.628 5.300 1.00 54.03 86 LEU A C 1
ATOM 724 O O . LEU A 1 86 ? -21.430 2.878 4.536 1.00 54.03 86 LEU A O 1
ATOM 728 N N . GLY A 1 87 ? -19.695 3.308 5.929 1.00 58.78 87 GLY A N 1
ATOM 729 C CA . GLY A 1 87 ? -19.000 2.023 5.809 1.00 58.78 87 GLY A CA 1
ATOM 730 C C . GLY A 1 87 ? -17.855 2.009 4.782 1.00 58.78 87 GLY A C 1
ATOM 731 O O . GLY A 1 87 ? -17.808 2.811 3.849 1.00 58.78 87 GLY A O 1
ATOM 732 N N . MET A 1 88 ? -16.884 1.108 4.992 1.00 63.84 88 MET A N 1
ATOM 733 C CA . MET A 1 88 ? -15.731 0.891 4.091 1.00 63.84 88 MET A CA 1
ATOM 734 C C . MET A 1 88 ? -16.118 0.213 2.777 1.00 63.84 88 MET A C 1
ATOM 736 O O . MET A 1 88 ? -15.363 0.283 1.814 1.00 63.84 88 MET A O 1
ATOM 740 N N . ASP A 1 89 ? -17.283 -0.430 2.732 1.00 61.69 89 ASP A N 1
ATOM 741 C CA . ASP A 1 89 ? -17.895 -1.045 1.550 1.00 61.69 89 ASP A CA 1
ATOM 742 C C . ASP A 1 89 ? -18.099 -0.052 0.398 1.00 61.69 89 ASP A C 1
ATOM 744 O O . ASP A 1 89 ? -18.204 -0.455 -0.757 1.00 61.69 89 ASP A O 1
ATOM 748 N N . LYS A 1 90 ? -18.111 1.252 0.697 1.00 64.19 90 LYS A N 1
ATOM 749 C CA . LYS A 1 90 ? -18.218 2.319 -0.305 1.00 64.19 90 LYS A CA 1
ATOM 750 C C . LYS A 1 90 ? -16.888 2.941 -0.717 1.00 64.19 90 LYS A C 1
ATOM 752 O O . LYS A 1 90 ? -16.883 3.792 -1.605 1.00 64.19 90 LYS A O 1
ATOM 757 N N . ILE A 1 91 ? -15.780 2.559 -0.083 1.00 71.00 91 ILE A N 1
ATOM 758 C CA . ILE A 1 91 ? -14.446 3.035 -0.455 1.00 71.00 91 ILE A CA 1
ATOM 759 C C . ILE A 1 91 ? -13.841 1.997 -1.393 1.00 71.00 91 ILE A C 1
ATOM 761 O O . ILE A 1 91 ? -13.312 0.984 -0.946 1.00 71.00 91 ILE A O 1
ATOM 765 N N . GLN A 1 92 ? -13.930 2.259 -2.695 1.00 83.56 92 GLN A N 1
ATOM 766 C CA . GLN A 1 92 ? -13.205 1.497 -3.702 1.00 83.56 92 GLN A CA 1
ATOM 767 C C . GLN A 1 92 ? -11.814 2.101 -3.863 1.00 83.56 92 GLN A C 1
ATOM 769 O O . GLN A 1 92 ? -11.681 3.260 -4.252 1.00 83.56 92 GLN A O 1
ATOM 774 N N . ILE A 1 93 ? -10.788 1.322 -3.547 1.00 89.00 93 ILE A N 1
ATOM 775 C CA . ILE A 1 93 ? -9.395 1.754 -3.647 1.00 89.00 93 ILE A CA 1
ATOM 776 C C . ILE A 1 93 ? -8.879 1.335 -5.004 1.00 89.00 93 ILE A C 1
ATOM 778 O O . ILE A 1 93 ? -9.130 0.215 -5.433 1.00 89.00 93 ILE A O 1
ATOM 782 N N . THR A 1 94 ? -8.137 2.206 -5.670 1.00 93.12 94 THR A N 1
ATOM 783 C CA . THR A 1 94 ? -7.418 1.826 -6.886 1.00 93.12 94 THR A CA 1
ATOM 784 C C . THR A 1 94 ? -5.932 1.769 -6.576 1.00 93.12 94 THR A C 1
ATOM 786 O O . THR A 1 94 ? -5.402 2.703 -5.981 1.00 93.12 94 THR A O 1
ATOM 789 N N . VAL A 1 95 ? -5.250 0.690 -6.954 1.00 95.69 95 VAL A N 1
ATOM 790 C CA . VAL A 1 95 ? -3.790 0.575 -6.854 1.00 95.69 95 VAL A CA 1
ATOM 791 C C . VAL A 1 95 ? -3.206 0.523 -8.258 1.00 95.69 95 VAL A C 1
ATOM 793 O O . VAL A 1 95 ? -3.510 -0.387 -9.029 1.00 95.69 95 VAL A O 1
ATOM 796 N N . ALA A 1 96 ? -2.353 1.491 -8.577 1.00 95.38 96 ALA A N 1
ATOM 797 C CA . ALA A 1 96 ? -1.729 1.647 -9.884 1.00 95.38 96 ALA A CA 1
ATOM 798 C C . ALA A 1 96 ? -0.205 1.733 -9.757 1.00 95.38 96 ALA A C 1
ATOM 800 O O . ALA A 1 96 ? 0.334 2.089 -8.707 1.00 95.38 96 ALA A O 1
ATOM 801 N N . VAL A 1 97 ? 0.507 1.413 -10.835 1.00 95.06 97 VAL A N 1
ATOM 802 C CA . VAL A 1 97 ? 1.968 1.554 -10.884 1.00 95.06 97 VAL A CA 1
ATOM 803 C C . VAL A 1 97 ? 2.335 3.037 -10.898 1.00 95.06 97 VAL A C 1
ATOM 805 O O . VAL A 1 97 ? 1.810 3.792 -11.719 1.00 95.06 97 VAL A O 1
ATOM 808 N N . LEU A 1 98 ? 3.271 3.453 -10.037 1.00 93.31 98 LEU A N 1
ATOM 809 C CA . LEU A 1 98 ? 3.883 4.777 -10.162 1.00 93.31 98 LEU A CA 1
ATOM 810 C C . LEU A 1 98 ? 4.816 4.781 -11.383 1.00 93.31 98 LEU A C 1
ATOM 812 O O . LEU A 1 98 ? 5.884 4.167 -11.368 1.00 93.31 98 LEU A O 1
ATOM 816 N N . GLN A 1 99 ? 4.395 5.436 -12.462 1.00 91.06 99 GLN A N 1
ATOM 817 C CA . GLN A 1 99 ? 5.141 5.473 -13.722 1.00 91.06 99 GLN A CA 1
ATOM 818 C C . GLN A 1 99 ? 6.476 6.214 -13.566 1.00 91.06 99 GLN A C 1
ATOM 820 O O . GLN A 1 99 ? 6.557 7.203 -12.844 1.00 91.06 99 GLN A O 1
ATOM 825 N N . ASN A 1 100 ? 7.513 5.756 -14.278 1.00 90.69 100 ASN A N 1
ATOM 826 C CA . ASN A 1 100 ? 8.874 6.318 -14.229 1.00 90.69 100 ASN A CA 1
ATOM 827 C C . ASN A 1 100 ? 9.490 6.377 -12.816 1.00 90.69 100 ASN A C 1
ATOM 829 O O . ASN A 1 100 ? 10.369 7.198 -12.559 1.00 90.69 100 ASN A O 1
ATOM 833 N N . SER A 1 101 ? 9.035 5.514 -11.905 1.00 91.31 101 SER A N 1
ATOM 834 C CA . SER A 1 101 ? 9.576 5.417 -10.551 1.00 91.31 101 SER A CA 1
ATOM 835 C C . SER A 1 101 ? 10.682 4.371 -10.442 1.00 91.31 101 SER A C 1
ATOM 837 O O . SER A 1 101 ? 10.817 3.465 -11.265 1.00 91.31 101 SER A O 1
ATOM 839 N N . THR A 1 102 ? 11.477 4.510 -9.389 1.00 92.62 102 THR A N 1
ATOM 840 C CA . THR A 1 102 ? 12.464 3.523 -8.940 1.00 92.62 102 THR A CA 1
ATOM 841 C C . THR A 1 102 ? 12.098 3.037 -7.545 1.00 92.62 102 THR A C 1
ATOM 843 O O . THR A 1 102 ? 11.268 3.638 -6.860 1.00 92.62 102 THR A O 1
ATOM 846 N N . GLU A 1 103 ? 12.790 2.015 -7.063 1.00 88.50 103 GLU A N 1
ATOM 847 C CA . GLU A 1 103 ? 12.634 1.471 -5.716 1.00 88.50 103 GLU A CA 1
ATOM 848 C C . GLU A 1 103 ? 12.957 2.466 -4.578 1.00 88.50 103 GLU A C 1
ATOM 850 O O . GLU A 1 103 ? 12.681 2.210 -3.402 1.00 88.50 103 GLU A O 1
ATOM 855 N N . LEU A 1 104 ? 13.559 3.610 -4.915 1.00 90.06 104 LEU A N 1
ATOM 856 C CA . LEU A 1 104 ? 13.840 4.696 -3.979 1.00 90.06 104 LEU A CA 1
ATOM 857 C C . LEU A 1 104 ? 12.624 5.593 -3.729 1.00 90.06 104 LEU A C 1
ATOM 859 O O . LEU A 1 104 ? 12.598 6.288 -2.715 1.00 90.06 104 LEU A O 1
ATOM 863 N N . HIS A 1 105 ? 11.638 5.577 -4.628 1.00 92.62 105 HIS A N 1
ATOM 864 C CA . HIS A 1 105 ? 10.443 6.402 -4.510 1.00 92.62 105 HIS A CA 1
ATOM 865 C C . HIS A 1 105 ? 9.502 5.847 -3.441 1.00 92.62 105 HIS A C 1
ATOM 867 O O . HIS A 1 105 ? 9.450 4.641 -3.170 1.00 92.62 105 HIS A O 1
ATOM 873 N N . PHE A 1 106 ? 8.748 6.749 -2.824 1.00 94.31 106 PHE A N 1
ATOM 874 C CA . PHE A 1 106 ? 7.705 6.398 -1.873 1.00 94.31 106 PHE A CA 1
ATOM 875 C C . PHE A 1 106 ? 6.399 6.063 -2.600 1.00 94.31 106 PHE A C 1
ATOM 877 O O . PHE A 1 106 ? 6.185 6.536 -3.716 1.00 94.31 106 PHE A O 1
ATOM 884 N N . PRO A 1 107 ? 5.505 5.276 -1.981 1.00 94.38 107 PRO A N 1
ATOM 885 C CA . PRO A 1 107 ? 4.123 5.218 -2.424 1.00 94.38 107 PRO A CA 1
ATOM 886 C C . PRO A 1 107 ? 3.496 6.615 -2.368 1.00 94.38 107 PRO A C 1
ATOM 888 O O . PRO A 1 107 ? 3.751 7.371 -1.427 1.00 94.38 107 PRO A O 1
ATOM 891 N N . GLU A 1 108 ? 2.644 6.929 -3.336 1.00 92.38 108 GLU A N 1
ATOM 892 C CA . GLU A 1 108 ? 1.927 8.203 -3.426 1.00 92.38 108 GLU A CA 1
ATOM 893 C C . GLU A 1 108 ? 0.421 7.955 -3.389 1.00 92.38 108 GLU A C 1
ATOM 895 O O . GLU A 1 108 ? -0.067 6.940 -3.882 1.00 92.38 108 GLU A O 1
ATOM 900 N N . SER A 1 109 ? -0.337 8.875 -2.800 1.00 91.62 109 SER A N 1
ATOM 901 C CA . SER A 1 109 ? -1.790 8.764 -2.715 1.00 91.62 109 SER A CA 1
ATOM 902 C C . SER A 1 109 ? -2.477 10.001 -3.274 1.00 91.62 109 SER A C 1
ATOM 904 O O . SER A 1 109 ? -2.089 11.141 -3.019 1.00 91.62 109 SER A O 1
ATOM 906 N N . HIS A 1 110 ? -3.557 9.769 -4.011 1.00 89.00 110 HIS A N 1
ATOM 907 C CA . HIS A 1 110 ? -4.503 10.800 -4.406 1.00 89.00 110 HIS A CA 1
ATOM 908 C C . HIS A 1 110 ? -5.819 10.563 -3.679 1.00 89.00 110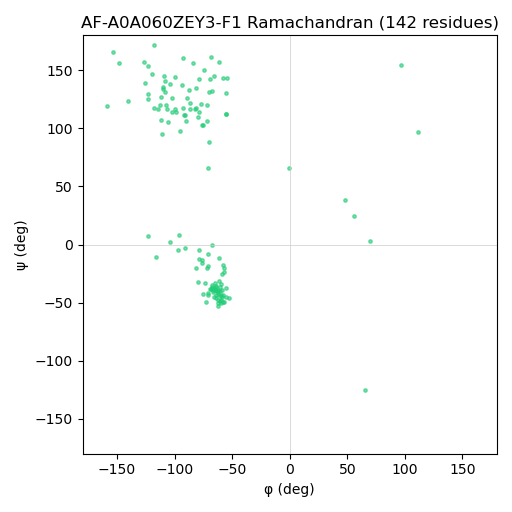 HIS A C 1
ATOM 910 O O . HIS A 1 110 ? -6.685 9.806 -4.126 1.00 89.00 110 HIS A O 1
ATOM 916 N N . THR A 1 111 ? -5.968 11.255 -2.552 1.00 84.50 111 THR A N 1
ATOM 917 C CA . THR A 1 111 ? -7.098 11.099 -1.627 1.00 84.50 111 THR A CA 1
ATOM 918 C C . THR A 1 111 ? -8.452 11.388 -2.269 1.00 84.50 111 THR A C 1
ATOM 920 O O . THR A 1 111 ? -9.422 10.701 -1.965 1.00 84.50 111 THR A O 1
ATOM 923 N N . CYS A 1 112 ? -8.521 12.336 -3.214 1.00 77.75 112 CYS A N 1
ATOM 924 C CA . CYS A 1 112 ? -9.747 12.667 -3.953 1.00 77.75 112 CYS A CA 1
ATOM 925 C C . CYS A 1 112 ? -10.332 11.481 -4.738 1.00 77.75 112 CYS A C 1
ATOM 927 O O . CYS A 1 112 ? -11.529 11.475 -5.015 1.00 77.75 112 CYS A O 1
ATOM 929 N N . TYR A 1 113 ? -9.493 10.509 -5.109 1.00 81.38 113 TYR A N 1
ATOM 930 C CA . TYR A 1 113 ? -9.862 9.380 -5.966 1.00 81.38 113 TYR A CA 1
ATOM 931 C C . TYR A 1 113 ? -9.598 8.016 -5.316 1.00 81.38 113 TYR A C 1
ATOM 933 O O . TYR A 1 113 ? -9.718 7.001 -5.994 1.00 81.38 113 TYR A O 1
ATOM 941 N N . PHE A 1 114 ? -9.212 7.980 -4.033 1.00 87.56 114 PHE A N 1
ATOM 942 C CA . PHE A 1 114 ? -8.789 6.757 -3.331 1.00 87.56 114 PHE A CA 1
ATOM 943 C C . PHE A 1 114 ? -7.763 5.931 -4.127 1.00 87.56 114 PHE A C 1
ATOM 945 O O . PHE A 1 114 ? -7.808 4.700 -4.158 1.00 87.56 114 PHE A O 1
ATOM 952 N N . LEU A 1 115 ? -6.846 6.629 -4.799 1.00 90.44 115 LEU A N 1
ATOM 953 C CA . LEU A 1 115 ? -5.846 6.043 -5.682 1.00 90.44 115 LEU A CA 1
ATOM 954 C C . LEU A 1 115 ? -4.496 5.996 -4.971 1.00 90.44 115 LEU A C 1
ATOM 956 O O . LEU A 1 115 ? -4.008 7.020 -4.495 1.00 90.44 115 LEU A O 1
ATOM 960 N N . LEU A 1 116 ? -3.901 4.810 -4.927 1.00 94.81 116 LEU A N 1
ATOM 961 C CA . LEU A 1 116 ? -2.552 4.554 -4.450 1.00 94.81 116 LEU A CA 1
ATOM 962 C C . LEU A 1 116 ? -1.648 4.260 -5.648 1.00 94.81 116 LEU A C 1
ATOM 964 O O . LEU A 1 116 ? -1.816 3.244 -6.324 1.00 94.81 116 LEU A O 1
ATOM 968 N N . PHE A 1 117 ? -0.657 5.109 -5.873 1.00 94.81 117 PHE A N 1
ATOM 969 C CA . PHE A 1 117 ? 0.454 4.797 -6.753 1.00 94.81 117 PHE A CA 1
ATOM 970 C C . PHE A 1 117 ? 1.539 4.067 -5.968 1.00 94.81 117 PHE A C 1
ATOM 972 O O . PHE A 1 117 ? 2.067 4.572 -4.976 1.00 94.81 117 PHE A O 1
ATOM 979 N N . LEU A 1 118 ? 1.868 2.862 -6.418 1.00 95.75 118 LEU A N 1
ATOM 980 C CA . LEU A 1 118 ? 2.835 1.990 -5.771 1.00 95.75 118 LEU A CA 1
ATOM 981 C C . LEU A 1 118 ? 4.007 1.735 -6.733 1.00 95.75 118 LEU A C 1
ATOM 983 O O . LEU A 1 118 ? 3.787 1.152 -7.800 1.00 95.75 118 LEU A O 1
ATOM 987 N N . PRO A 1 119 ? 5.241 2.140 -6.387 1.00 95.88 119 PRO A N 1
ATOM 988 C CA . PRO A 1 119 ? 6.446 1.715 -7.096 1.00 95.88 119 PRO A CA 1
ATOM 989 C C . PRO A 1 119 ? 6.643 0.196 -7.040 1.00 95.88 119 PRO A C 1
ATOM 991 O O . PRO A 1 119 ? 6.146 -0.479 -6.134 1.00 95.88 119 PRO A O 1
ATOM 994 N N . ILE A 1 120 ? 7.393 -0.357 -7.993 1.00 94.75 120 ILE A N 1
ATOM 995 C CA . ILE A 1 120 ? 7.770 -1.774 -7.967 1.00 94.75 120 ILE A CA 1
ATOM 996 C C . ILE A 1 120 ? 8.972 -1.939 -7.040 1.00 94.75 120 ILE A C 1
ATOM 998 O O . ILE A 1 120 ? 10.045 -1.397 -7.305 1.00 94.75 120 ILE A O 1
ATOM 1002 N N . TYR A 1 121 ? 8.800 -2.704 -5.964 1.00 94.94 121 TYR A N 1
ATOM 1003 C CA . TYR A 1 121 ? 9.867 -2.975 -5.011 1.00 94.94 121 TYR A CA 1
ATOM 1004 C C . TYR A 1 121 ? 10.425 -4.396 -5.205 1.00 94.94 121 TYR A C 1
ATOM 1006 O O . TYR A 1 121 ? 9.661 -5.344 -5.382 1.00 94.94 121 TYR A O 1
ATOM 1014 N N . PRO A 1 122 ? 11.754 -4.582 -5.139 1.00 93.00 122 PRO A N 1
ATOM 1015 C CA . PRO A 1 122 ? 12.407 -5.879 -5.295 1.00 93.00 122 PRO A CA 1
ATOM 1016 C C . PRO A 1 122 ? 12.289 -6.777 -4.055 1.00 93.00 122 PRO A C 1
ATOM 1018 O O . PRO A 1 122 ? 12.559 -7.971 -4.153 1.00 93.00 122 PRO A O 1
ATOM 1021 N N . SER A 1 123 ? 11.930 -6.232 -2.885 1.00 95.38 123 SER A N 1
ATOM 1022 C CA . SER A 1 123 ? 11.764 -7.015 -1.657 1.00 95.38 123 SER A CA 1
ATOM 1023 C C . SER A 1 123 ? 10.685 -6.448 -0.737 1.00 95.38 123 SER A C 1
ATOM 1025 O O . SER A 1 123 ? 10.381 -5.248 -0.758 1.00 95.38 123 SER A O 1
ATOM 1027 N N . LYS A 1 124 ? 10.138 -7.324 0.113 1.00 95.50 124 LYS A N 1
ATOM 1028 C CA . LYS A 1 124 ? 9.131 -6.967 1.117 1.00 95.50 124 LYS A CA 1
ATOM 1029 C C . LYS A 1 124 ? 9.666 -5.973 2.134 1.00 95.50 124 LYS A C 1
ATOM 1031 O O . LYS A 1 124 ? 8.958 -5.052 2.518 1.00 95.50 124 LYS A O 1
ATOM 1036 N N . GLU A 1 125 ? 10.915 -6.136 2.552 1.00 96.19 125 GLU A N 1
ATOM 1037 C CA . GLU A 1 125 ? 11.558 -5.290 3.556 1.00 96.19 125 GLU A CA 1
ATOM 1038 C C . GLU A 1 125 ? 11.652 -3.846 3.065 1.00 96.19 125 GLU A C 1
ATOM 1040 O O . GLU A 1 125 ? 11.352 -2.918 3.817 1.00 96.19 125 GLU A O 1
ATOM 1045 N N . MET A 1 126 ? 12.015 -3.653 1.791 1.00 95.44 126 MET A N 1
ATOM 1046 C CA . MET A 1 126 ? 12.091 -2.315 1.217 1.00 95.44 126 MET A CA 1
ATOM 1047 C C . MET A 1 126 ? 10.706 -1.703 1.023 1.00 95.44 126 MET A C 1
ATOM 1049 O O . MET A 1 126 ? 10.512 -0.541 1.376 1.00 95.44 126 MET A O 1
ATOM 1053 N N . LEU A 1 127 ? 9.734 -2.487 0.548 1.00 96.56 127 LEU A N 1
ATOM 1054 C CA . LEU A 1 127 ? 8.348 -2.033 0.444 1.00 96.56 127 LEU A CA 1
ATOM 1055 C C . LEU A 1 127 ? 7.817 -1.603 1.817 1.00 96.56 127 LEU A C 1
ATOM 1057 O O . LEU A 1 127 ? 7.304 -0.497 1.960 1.00 96.56 127 LEU A O 1
ATOM 1061 N N . LEU A 1 128 ? 7.998 -2.435 2.845 1.00 95.88 128 LEU A N 1
ATOM 1062 C CA . LEU A 1 128 ? 7.567 -2.154 4.213 1.00 95.88 128 LEU A CA 1
ATOM 1063 C C . LEU A 1 128 ? 8.224 -0.888 4.772 1.00 95.88 128 LEU A C 1
ATOM 1065 O O . LEU A 1 128 ? 7.541 -0.078 5.399 1.00 95.88 128 LEU A O 1
ATOM 1069 N N . ALA A 1 129 ? 9.529 -0.706 4.555 1.00 95.31 129 ALA A N 1
ATOM 1070 C CA . ALA A 1 129 ? 10.249 0.490 4.989 1.00 95.31 129 ALA A CA 1
ATOM 1071 C C . ALA A 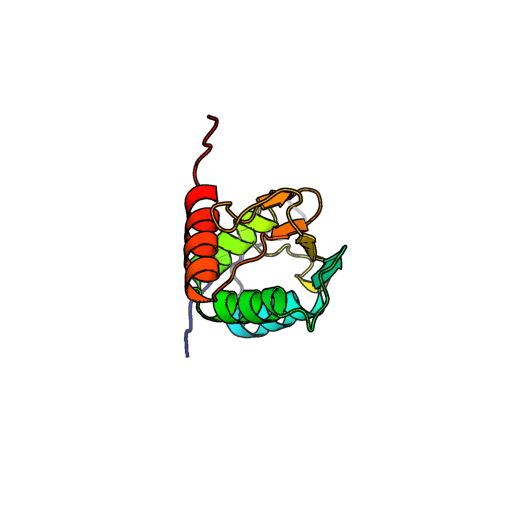1 129 ? 9.700 1.753 4.306 1.00 95.31 129 ALA A C 1
ATOM 1073 O O . ALA A 1 129 ? 9.316 2.705 4.989 1.00 95.31 129 ALA A O 1
ATOM 1074 N N . ARG A 1 130 ? 9.561 1.728 2.974 1.00 94.75 130 ARG A N 1
ATOM 1075 C CA . ARG A 1 130 ? 9.027 2.853 2.187 1.00 94.75 130 ARG A CA 1
ATOM 1076 C C . ARG A 1 130 ? 7.580 3.169 2.536 1.00 94.75 130 ARG A C 1
ATOM 1078 O O . ARG A 1 130 ? 7.230 4.338 2.668 1.00 94.75 130 ARG A O 1
ATOM 1085 N N . LEU A 1 131 ? 6.758 2.145 2.748 1.00 94.75 131 LEU A N 1
ATOM 1086 C CA . LEU A 1 131 ? 5.368 2.295 3.167 1.00 94.75 131 LEU A CA 1
ATOM 1087 C C . LEU A 1 131 ? 5.272 2.933 4.558 1.00 94.75 131 LEU A C 1
ATOM 1089 O O . LEU A 1 131 ? 4.508 3.879 4.744 1.00 94.75 131 LEU A O 1
ATOM 1093 N N . LYS A 1 132 ? 6.069 2.463 5.527 1.00 94.31 132 LYS A N 1
ATOM 1094 C CA . LYS A 1 132 ? 6.113 3.039 6.882 1.00 94.31 132 LYS A CA 1
ATOM 1095 C C . LYS A 1 132 ? 6.541 4.501 6.860 1.00 94.31 132 LYS A C 1
ATOM 1097 O O . LYS A 1 132 ? 5.919 5.314 7.540 1.00 94.31 132 LYS A O 1
ATOM 1102 N N . GLU A 1 133 ? 7.567 4.829 6.082 1.00 93.12 133 GLU A N 1
ATOM 1103 C CA . GLU A 1 133 ? 8.026 6.206 5.913 1.00 93.12 133 GLU A CA 1
ATOM 1104 C C . GLU A 1 133 ? 6.938 7.079 5.276 1.00 93.12 133 GLU A C 1
ATOM 1106 O O . GLU A 1 133 ? 6.556 8.085 5.867 1.00 93.12 133 GLU A O 1
ATOM 1111 N N . ALA A 1 134 ? 6.365 6.683 4.137 1.00 91.62 134 ALA A N 1
ATOM 1112 C CA . ALA A 1 134 ? 5.318 7.454 3.457 1.00 91.62 134 ALA A CA 1
ATOM 1113 C C . ALA A 1 134 ? 4.116 7.750 4.370 1.00 91.62 134 ALA A C 1
ATOM 1115 O O . ALA A 1 134 ? 3.651 8.886 4.477 1.00 91.62 134 ALA A O 1
ATOM 1116 N N . VAL A 1 135 ? 3.663 6.733 5.104 1.00 90.88 135 VAL A N 1
ATOM 1117 C CA . VAL A 1 135 ? 2.548 6.849 6.047 1.00 90.88 135 VAL A CA 1
ATOM 1118 C C . VAL A 1 135 ? 2.893 7.741 7.247 1.00 90.88 135 VAL A C 1
ATOM 1120 O O . VAL A 1 135 ? 2.035 8.489 7.722 1.00 90.88 135 VAL A O 1
ATOM 1123 N N . ALA A 1 136 ? 4.134 7.698 7.738 1.00 88.75 136 ALA A N 1
ATOM 1124 C CA . ALA A 1 136 ? 4.591 8.565 8.823 1.00 88.75 136 ALA A CA 1
ATOM 1125 C C . ALA A 1 136 ? 4.693 10.037 8.385 1.00 88.75 136 ALA A C 1
ATOM 1127 O O . ALA A 1 136 ? 4.324 10.935 9.149 1.00 88.75 136 ALA A O 1
ATOM 1128 N N . HIS A 1 137 ? 5.145 10.285 7.153 1.00 76.31 137 HIS A N 1
ATOM 1129 C CA . HIS A 1 137 ? 5.324 11.632 6.607 1.00 76.31 137 HIS A CA 1
ATOM 1130 C C . HIS A 1 137 ? 4.005 12.344 6.288 1.00 76.31 137 HIS A C 1
ATOM 1132 O O . HIS A 1 137 ? 3.964 13.570 6.292 1.00 76.31 137 HIS A O 1
ATOM 1138 N N . ASN A 1 138 ? 2.897 11.617 6.133 1.00 65.00 138 ASN A N 1
ATOM 1139 C CA . ASN A 1 138 ? 1.589 12.206 5.839 1.00 65.00 138 ASN A CA 1
ATOM 1140 C C . ASN A 1 138 ? 0.979 13.058 6.981 1.00 65.00 138 ASN A C 1
ATOM 1142 O O . ASN A 1 138 ? -0.111 13.611 6.850 1.00 65.00 138 ASN A O 1
ATOM 1146 N N . ARG A 1 139 ? 1.669 13.184 8.123 1.00 55.72 139 ARG A N 1
ATOM 1147 C CA . ARG A 1 139 ? 1.306 14.121 9.201 1.00 55.72 139 ARG A CA 1
ATOM 1148 C C . ARG A 1 139 ? 1.966 15.501 9.076 1.00 55.72 139 ARG A C 1
ATOM 1150 O O . ARG A 1 139 ? 1.676 16.368 9.897 1.00 55.72 139 ARG A O 1
ATOM 1157 N N . GLY A 1 140 ? 2.827 15.726 8.081 1.00 40.78 140 GLY A N 1
ATOM 1158 C CA . GLY A 1 140 ? 3.534 16.991 7.888 1.00 40.78 140 GLY A CA 1
ATOM 1159 C C . GLY A 1 140 ? 3.631 17.361 6.415 1.00 40.78 140 GLY A C 1
ATOM 1160 O O . GLY A 1 140 ? 4.157 16.601 5.612 1.00 40.78 140 GLY A O 1
ATOM 1161 N N . PHE A 1 141 ? 3.124 18.545 6.068 1.00 39.72 141 PHE A N 1
ATOM 1162 C CA . PHE A 1 141 ? 3.385 19.173 4.778 1.00 39.72 141 PHE A CA 1
ATOM 1163 C C . PHE A 1 141 ? 4.896 19.290 4.568 1.00 39.72 141 PHE A C 1
ATOM 1165 O O . PHE A 1 141 ? 5.540 20.107 5.224 1.00 39.72 141 PHE A O 1
ATOM 1172 N N . TRP A 1 142 ? 5.436 18.543 3.614 1.00 40.28 142 TRP A N 1
ATOM 1173 C CA . TRP A 1 142 ? 6.718 18.867 3.008 1.00 40.28 142 TRP A CA 1
ATOM 1174 C C . TRP A 1 142 ? 6.444 19.270 1.566 1.00 40.28 142 TRP A C 1
ATOM 1176 O O . TRP A 1 142 ? 6.052 18.460 0.730 1.00 40.28 142 TRP A O 1
ATOM 1186 N N . LYS A 1 143 ? 6.571 20.573 1.322 1.00 37.91 143 LYS A N 1
ATOM 1187 C CA . LYS A 1 143 ? 7.006 21.074 0.025 1.00 37.91 143 LYS A CA 1
ATOM 1188 C C . LYS A 1 143 ? 8.527 20.956 0.023 1.00 37.91 143 LYS A C 1
ATOM 1190 O O . LYS A 1 143 ? 9.142 21.331 1.024 1.00 37.91 143 LYS A O 1
ATOM 1195 N N . GLU A 1 144 ? 9.093 20.449 -1.064 1.00 33.22 144 GLU A N 1
ATOM 1196 C CA . GLU A 1 144 ? 10.424 20.906 -1.477 1.00 33.22 144 GLU A CA 1
ATOM 1197 C C . GLU A 1 144 ? 10.394 22.419 -1.744 1.00 33.22 144 GLU A C 1
ATOM 1199 O O . GLU A 1 144 ? 9.361 22.915 -2.264 1.00 33.22 144 GLU A O 1
#

Radius of gyration: 17.44 Å; Cα contacts (8 Å, |Δi|>4): 181; chains: 1; bounding box: 50×35×39 Å

pLDDT: mean 73.54, std 23.31, range [25.75, 96.56]